Protein AF-A0A4Q7P5C0-F1 (afdb_monomer)

Foldseek 3Di:
DDDWAAAPPPRHTDPDDPPASFWHDPVQQQQKAAPVSFGKHWAAPDPQQHDIWIAGPVPRHTDPAQWIDGPNFIWGWDADVRHDITIGGD

Organism: NCBI:txid1187080

pLDDT: mean 89.83, std 8.09, range [57.28, 96.38]

Nearest PDB structu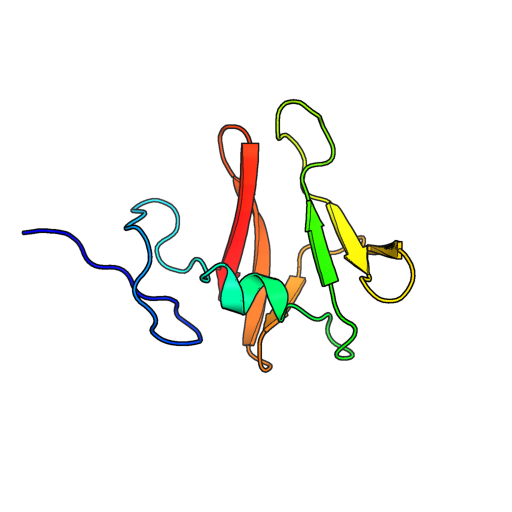res (foldseek):
  4lxc-assembly5_C-2  TM=4.246E-01  e=2.278E+00  Staphylococcus 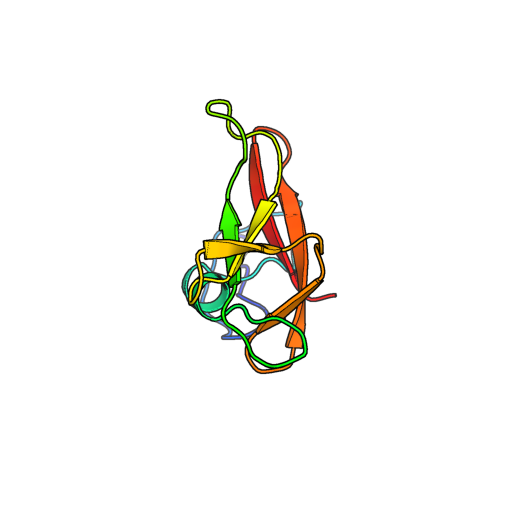simulans
  3tto-assembly4_D  TM=3.826E-01  e=7.014E+00  Leuconostoc mesenteroides
  6baq-assembly2_B  TM=3.144E-01  e=9.828E+00  Mus musculus

Secondary structure (DSSP, 8-state):
-PPPEE-TTT--EE---SS-TTBPPHHHHHTEE-TT--BEEEE-SSTTS---EEEETTT--EE--SEEEETTEEEEEEEPTTS-EEEEE-

Mean predicted aligned error: 4.43 Å

Radius of gyration: 13.07 Å; Cα 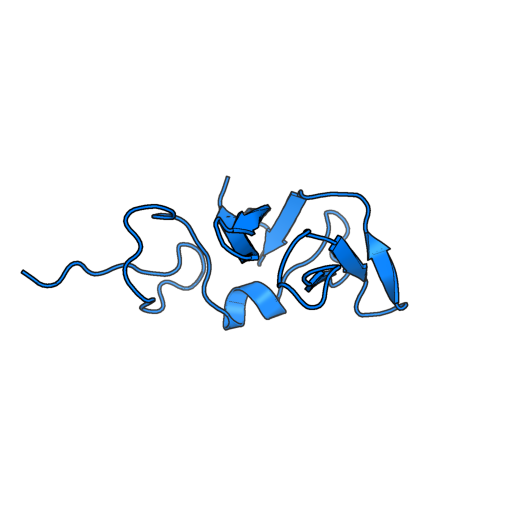contacts (8 Å, |Δi|>4): 187; chains: 1; bounding box: 25×32×38 Å

Solvent-accessible surface area (backbone atoms only — not comparable to full-atom values): 5248 Å² total; per-residue (Å²): 131,85,72,84,37,46,13,80,84,78,63,47,80,41,84,66,40,94,88,51,78,44,36,55,42,70,76,51,54,70,52,23,14,38,96,88,64,50,47,34,45,76,45,50,76,37,97,79,25,40,52,68,42,28,27,29,73,87,78,70,46,78,37,92,63,47,66,32,21,40,95,83,42,56,28,37,53,43,59,35,91,90,33,39,79,43,44,28,64,113

Sequence (90 aa):
MEKQQHCPICQQEVDYSSRYPKYICGTCMDLITDAEGRPLAFYNTTIFGQGCQGEYKDTGEPYSGDRCYVKGIPCKAEEHRFGGIVVQVV

Structure (mmCIF, N/CA/C/O backbone):
data_AF-A0A4Q7P5C0-F1
#
_entry.id   AF-A0A4Q7P5C0-F1
#
loop_
_atom_site.group_PDB
_atom_site.id
_atom_site.type_symbol
_atom_site.label_atom_id
_atom_site.label_alt_id
_atom_site.label_comp_id
_atom_site.label_asym_id
_atom_site.label_entity_id
_atom_site.label_seq_id
_atom_site.pdbx_PDB_ins_code
_atom_site.Cartn_x
_atom_site.Cartn_y
_atom_site.Cartn_z
_atom_site.occupancy
_atom_site.B_iso_or_equiv
_atom_site.auth_seq_id
_atom_site.auth_comp_id
_atom_site.auth_asym_id
_atom_site.auth_atom_id
_atom_site.pdbx_PDB_model_num
ATOM 1 N N . MET A 1 1 ? -13.351 12.030 23.979 1.00 57.28 1 MET A N 1
ATOM 2 C CA . MET A 1 1 ? -13.137 10.619 23.612 1.00 57.28 1 MET A CA 1
ATOM 3 C C . MET A 1 1 ? -12.240 10.622 22.396 1.00 57.28 1 MET A C 1
ATOM 5 O O . MET A 1 1 ? -12.655 11.134 21.361 1.00 57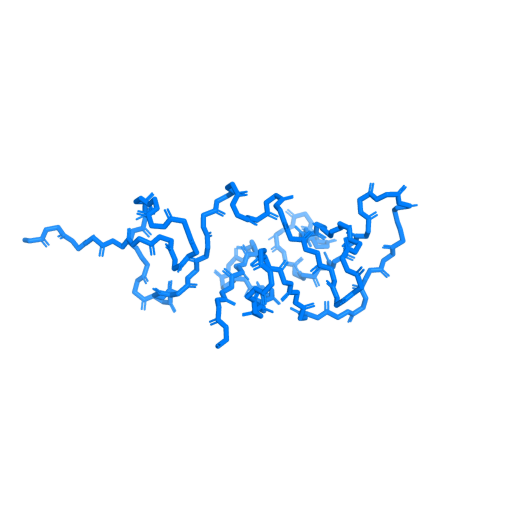.28 1 MET A O 1
ATOM 9 N N . GLU A 1 2 ? -10.993 10.196 22.561 1.00 73.56 2 GLU A N 1
ATOM 10 C CA . GLU A 1 2 ? -10.070 10.044 21.437 1.00 73.56 2 GLU A CA 1
ATOM 11 C C . GLU A 1 2 ? -10.602 8.920 20.553 1.00 73.56 2 GLU A C 1
ATOM 13 O O . GLU A 1 2 ? -11.031 7.875 21.048 1.00 73.56 2 GLU A O 1
ATOM 18 N N . LYS A 1 3 ? -10.706 9.181 19.252 1.00 84.62 3 LYS A N 1
ATOM 19 C CA . LYS A 1 3 ? -11.183 8.171 18.317 1.00 84.62 3 LYS A CA 1
ATOM 20 C C . LYS A 1 3 ? -10.002 7.268 17.997 1.00 84.62 3 LYS A C 1
ATOM 22 O O . LYS A 1 3 ? -8.980 7.763 17.544 1.00 84.62 3 LYS A O 1
ATOM 27 N N . GLN A 1 4 ? -10.162 5.977 18.245 1.00 91.12 4 GLN A N 1
ATOM 28 C CA . GLN A 1 4 ? -9.149 4.971 17.954 1.00 91.12 4 GLN A CA 1
ATOM 29 C C . GLN A 1 4 ? -9.450 4.312 16.613 1.00 91.12 4 GLN A C 1
ATOM 31 O O . GLN A 1 4 ? -10.614 4.093 16.261 1.00 91.12 4 GLN A O 1
ATOM 36 N N . GLN A 1 5 ? -8.400 3.987 15.873 1.00 94.38 5 GLN A N 1
ATOM 37 C CA . GLN A 1 5 ? -8.481 3.210 14.649 1.00 94.38 5 GLN A CA 1
ATOM 38 C C . GLN A 1 5 ? -7.374 2.159 14.664 1.00 94.38 5 GLN A C 1
ATOM 40 O O . GLN A 1 5 ? -6.273 2.401 15.148 1.00 94.38 5 GLN A O 1
ATOM 45 N N . HIS A 1 6 ? -7.679 0.982 14.129 1.00 96.00 6 HIS A N 1
ATOM 46 C CA . HIS A 1 6 ? -6.731 -0.119 14.033 1.00 96.00 6 HIS A CA 1
ATOM 47 C C . HIS A 1 6 ? -6.621 -0.572 12.584 1.00 96.00 6 HIS A C 1
ATOM 49 O O . HIS A 1 6 ? -7.597 -0.536 11.829 1.00 96.00 6 HIS A O 1
ATOM 55 N N . CYS A 1 7 ? -5.434 -1.031 12.203 1.00 95.81 7 CYS A N 1
ATOM 56 C CA . CYS A 1 7 ? -5.213 -1.677 10.923 1.00 95.81 7 CYS A CA 1
ATOM 57 C C . CYS A 1 7 ? -6.124 -2.913 10.818 1.00 95.81 7 CYS A C 1
ATOM 59 O O . CYS A 1 7 ? -6.020 -3.811 11.659 1.00 95.81 7 CYS A O 1
ATOM 61 N N . PRO A 1 8 ? -6.961 -3.033 9.774 1.00 95.19 8 PRO A N 1
ATOM 62 C CA . PRO A 1 8 ? -7.893 -4.153 9.641 1.00 95.19 8 PRO A CA 1
ATOM 63 C C . PRO A 1 8 ? -7.200 -5.514 9.454 1.00 95.19 8 PRO A C 1
ATOM 65 O O . PRO A 1 8 ? -7.846 -6.546 9.597 1.00 95.19 8 PRO A O 1
ATOM 68 N N . ILE A 1 9 ? -5.892 -5.531 9.167 1.00 95.25 9 ILE A N 1
ATOM 69 C CA . ILE A 1 9 ? -5.119 -6.748 8.881 1.00 95.25 9 ILE A CA 1
ATOM 70 C C . ILE A 1 9 ? -4.323 -7.236 10.092 1.00 95.25 9 ILE A C 1
ATOM 72 O O . ILE A 1 9 ? -4.360 -8.418 10.421 1.00 95.25 9 ILE A O 1
ATOM 76 N N . CYS A 1 10 ? -3.559 -6.354 10.741 1.00 95.38 10 CYS A N 1
ATOM 77 C CA . CYS A 1 10 ? -2.685 -6.728 11.859 1.00 95.38 10 CYS A CA 1
ATOM 78 C C . CYS A 1 10 ? -3.160 -6.215 13.221 1.00 95.38 10 CYS A C 1
ATOM 80 O O . CYS A 1 10 ? -2.507 -6.511 14.216 1.00 95.38 10 CYS A O 1
ATOM 82 N N . GLN A 1 11 ? -4.256 -5.449 13.267 1.00 94.75 11 GLN A N 1
ATOM 83 C CA . GLN A 1 11 ? -4.818 -4.839 14.478 1.00 94.75 11 GLN A CA 1
ATOM 84 C C . GLN A 1 11 ? -3.886 -3.852 15.203 1.00 94.75 11 GLN A C 1
ATOM 86 O O . GLN A 1 11 ? -4.200 -3.409 16.301 1.00 94.75 11 GLN A O 1
ATOM 91 N N . GLN A 1 12 ? -2.764 -3.458 14.592 1.00 95.00 12 GLN A N 1
ATOM 92 C CA . GLN A 1 12 ? -1.925 -2.383 15.116 1.00 95.00 12 GLN A CA 1
ATOM 93 C C . GLN A 1 12 ? -2.701 -1.062 15.106 1.00 95.00 12 GLN A C 1
ATOM 95 O O . GLN A 1 12 ? -3.424 -0.782 14.149 1.00 95.00 12 GLN A O 1
ATOM 100 N N . GLU A 1 13 ? -2.527 -0.253 16.147 1.00 94.62 13 GLU A N 1
ATOM 101 C CA . GLU A 1 13 ? -3.081 1.096 16.212 1.00 94.62 13 GLU A CA 1
ATOM 102 C C . GLU A 1 13 ? -2.527 1.968 15.078 1.00 94.62 13 GLU A C 1
ATOM 104 O O . GLU A 1 13 ? -1.341 1.906 14.735 1.00 94.62 13 GLU A O 1
ATOM 109 N N . VAL A 1 14 ? -3.414 2.741 14.458 1.00 94.31 14 VAL A N 1
ATOM 110 C CA . VAL A 1 14 ? -3.093 3.664 13.371 1.00 94.31 14 VAL A CA 1
ATOM 111 C C . VAL A 1 14 ? -3.767 5.008 13.624 1.00 94.31 14 VAL A C 1
ATOM 113 O O . VAL A 1 14 ? -4.764 5.083 14.345 1.00 94.31 14 VAL A O 1
ATOM 116 N N . ASP A 1 15 ? -3.243 6.065 13.006 1.00 91.88 15 ASP A N 1
ATOM 117 C CA . ASP A 1 15 ? -3.844 7.392 13.093 1.00 91.88 15 ASP A CA 1
ATOM 118 C C . ASP A 1 15 ? -5.316 7.367 12.671 1.00 91.88 15 ASP A C 1
ATOM 120 O O . ASP A 1 15 ? -5.708 6.842 11.628 1.00 91.88 15 ASP A O 1
ATOM 124 N N . TYR A 1 16 ? -6.174 7.963 13.491 1.00 92.62 16 TYR A N 1
ATOM 125 C CA . TYR A 1 16 ? -7.589 7.988 13.169 1.00 92.62 16 TYR A CA 1
ATOM 126 C C . TYR A 1 16 ? -7.851 8.810 11.900 1.00 92.62 16 TYR A C 1
ATOM 128 O O . TYR A 1 16 ? -7.546 10.003 11.829 1.00 92.62 16 TYR A O 1
ATOM 136 N N . SER A 1 17 ? -8.528 8.197 10.929 1.00 89.69 17 SER A N 1
ATOM 137 C CA . SER A 1 17 ? -8.988 8.855 9.712 1.00 89.69 17 SER A CA 1
ATOM 138 C C . SER A 1 17 ? -10.472 8.598 9.496 1.00 89.69 17 SER A C 1
ATOM 140 O O . SER A 1 17 ? -10.894 7.526 9.069 1.00 89.69 17 SER A O 1
ATOM 142 N N . SER A 1 18 ? -11.293 9.632 9.696 1.00 89.56 18 SER A N 1
ATOM 143 C CA . SER A 1 18 ? -12.726 9.558 9.375 1.00 89.56 18 SER A CA 1
ATOM 144 C C . SER A 1 18 ? -12.998 9.299 7.891 1.00 89.56 18 SER A C 1
ATOM 146 O O . SER A 1 18 ? -14.089 8.852 7.545 1.00 89.56 18 SER A O 1
ATOM 148 N N . ARG A 1 19 ? -12.032 9.606 7.017 1.00 89.62 19 ARG A N 1
ATOM 149 C CA . ARG A 1 19 ? -12.143 9.433 5.567 1.00 89.62 19 ARG A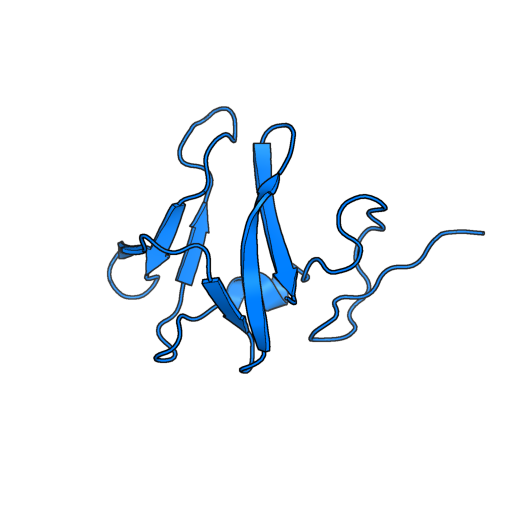 CA 1
ATOM 150 C C . ARG A 1 19 ? -11.816 8.009 5.128 1.00 8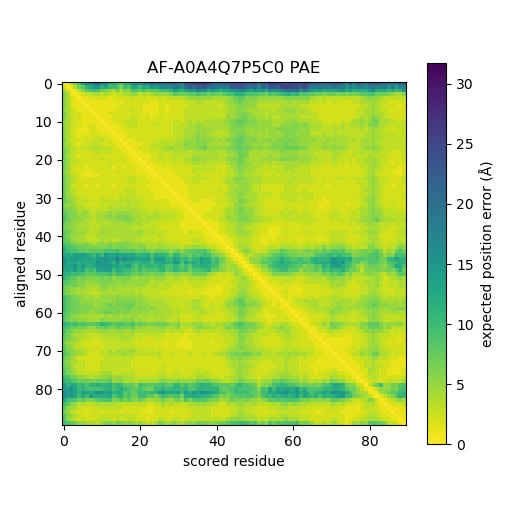9.62 19 ARG A C 1
ATOM 152 O O . ARG A 1 19 ? -12.478 7.512 4.224 1.00 89.62 19 ARG A O 1
ATOM 159 N N . TYR A 1 20 ? -10.835 7.370 5.763 1.00 91.88 20 TYR A N 1
ATOM 160 C CA . TYR A 1 20 ? -10.402 6.016 5.418 1.00 91.88 20 TYR A CA 1
ATOM 161 C C . TYR A 1 20 ? -10.483 5.111 6.647 1.00 91.88 20 TYR A C 1
ATOM 163 O O . TYR A 1 20 ? -9.467 4.710 7.193 1.00 91.88 20 TYR A O 1
ATOM 171 N N . PRO A 1 21 ? -11.677 4.728 7.108 1.00 91.81 21 PRO A N 1
ATOM 172 C CA . PRO A 1 21 ? -11.813 3.899 8.309 1.00 91.81 21 PRO A CA 1
ATOM 173 C C . PRO A 1 21 ? -11.203 2.490 8.170 1.00 91.81 21 PRO A C 1
ATOM 175 O O . PRO A 1 21 ? -11.084 1.776 9.160 1.00 91.81 21 PRO A O 1
ATOM 178 N N . LYS A 1 22 ? -10.838 2.074 6.947 1.00 94.44 22 LYS A N 1
ATOM 179 C CA . LYS A 1 22 ? -10.304 0.745 6.616 1.00 94.44 22 LYS A CA 1
ATOM 180 C C . LYS A 1 22 ? -8.883 0.771 6.036 1.00 94.44 22 LYS A C 1
ATOM 182 O O . LYS A 1 22 ? -8.481 -0.207 5.402 1.00 94.44 22 LYS A O 1
ATOM 187 N N . TYR A 1 23 ? -8.138 1.870 6.183 1.00 94.94 23 TYR A N 1
ATOM 188 C CA . TYR A 1 23 ? -6.768 1.905 5.664 1.00 94.94 23 TYR A CA 1
ATOM 189 C C . TYR A 1 23 ? -5.836 0.984 6.463 1.00 94.94 23 TYR A C 1
ATOM 191 O O . TYR A 1 23 ? -6.042 0.742 7.655 1.00 94.94 23 TYR A O 1
ATOM 199 N N . ILE A 1 24 ? -4.820 0.451 5.791 1.00 95.62 24 ILE A N 1
ATOM 200 C CA . ILE A 1 24 ? -3.831 -0.453 6.388 1.00 95.62 24 ILE A CA 1
ATOM 201 C C . ILE A 1 24 ? -2.611 0.316 6.913 1.00 95.62 24 ILE A C 1
ATOM 203 O O . ILE A 1 24 ? -2.228 1.343 6.360 1.00 95.62 24 ILE A O 1
ATOM 207 N N . CYS A 1 25 ? -1.952 -0.188 7.958 1.00 95.50 25 CYS A N 1
ATOM 208 C CA . CYS A 1 25 ? -0.716 0.421 8.460 1.00 95.50 25 CYS A CA 1
ATOM 209 C C . CYS A 1 25 ? 0.455 0.286 7.464 1.00 95.50 25 CYS A C 1
ATOM 211 O O . CYS A 1 25 ? 0.439 -0.587 6.593 1.00 95.50 25 CYS A O 1
ATOM 213 N N . GLY A 1 26 ? 1.514 1.084 7.654 1.00 92.19 26 GLY A N 1
ATOM 214 C CA . GLY A 1 26 ? 2.728 1.038 6.822 1.00 92.19 26 GLY A CA 1
ATOM 215 C C . GLY A 1 26 ? 3.363 -0.355 6.737 1.00 92.19 26 GLY A C 1
ATOM 216 O O . GLY A 1 26 ? 3.682 -0.819 5.651 1.00 92.19 26 GLY A O 1
ATOM 217 N N . THR A 1 27 ? 3.409 -1.101 7.846 1.00 94.38 27 THR A N 1
ATOM 218 C CA . THR A 1 27 ? 3.927 -2.481 7.858 1.00 94.38 27 THR A CA 1
ATOM 219 C C . THR A 1 27 ? 3.128 -3.417 6.949 1.00 94.38 27 THR A C 1
ATOM 221 O O . THR A 1 27 ? 3.687 -4.307 6.318 1.00 94.38 27 THR A O 1
ATOM 224 N N . CYS A 1 28 ? 1.805 -3.247 6.881 1.00 95.44 28 CYS A N 1
ATOM 225 C CA . CYS A 1 28 ? 0.969 -4.024 5.966 1.00 95.44 28 CYS A CA 1
ATOM 226 C C . CYS A 1 28 ? 1.122 -3.542 4.520 1.00 95.44 28 CYS A C 1
ATOM 228 O O . CYS A 1 28 ? 1.035 -4.359 3.610 1.00 95.44 28 CYS A O 1
ATOM 230 N N . MET A 1 29 ? 1.390 -2.250 4.317 1.00 93.50 29 MET A N 1
ATOM 231 C CA . MET A 1 29 ? 1.686 -1.680 3.004 1.00 93.50 29 MET A CA 1
ATOM 232 C C . MET A 1 29 ? 2.984 -2.250 2.407 1.00 93.50 29 MET A C 1
ATOM 234 O O . MET A 1 29 ? 3.058 -2.488 1.205 1.00 93.50 29 MET A O 1
ATOM 238 N N . ASP A 1 30 ? 3.978 -2.574 3.235 1.00 92.81 30 ASP A N 1
ATOM 239 C CA . ASP A 1 30 ? 5.216 -3.208 2.767 1.00 92.81 30 ASP A CA 1
ATOM 240 C C . ASP A 1 30 ? 5.049 -4.663 2.314 1.00 92.81 30 ASP A C 1
ATOM 242 O O . ASP A 1 30 ? 5.855 -5.145 1.512 1.00 92.81 30 ASP A O 1
ATOM 246 N N . LEU A 1 31 ? 4.000 -5.334 2.799 1.00 95.19 31 LEU A N 1
ATOM 247 C CA . LEU A 1 31 ? 3.664 -6.735 2.527 1.00 95.19 31 LEU A CA 1
ATOM 248 C C . LEU A 1 31 ? 2.642 -6.903 1.392 1.00 95.19 31 LEU A C 1
ATOM 250 O O . LEU A 1 31 ? 2.071 -7.984 1.238 1.00 95.19 31 LEU A O 1
ATOM 254 N N . ILE A 1 32 ? 2.369 -5.836 0.641 1.00 95.50 32 ILE A N 1
ATOM 255 C CA . ILE A 1 32 ? 1.454 -5.862 -0.497 1.00 95.50 32 ILE A CA 1
ATOM 256 C C . ILE A 1 32 ? 2.006 -6.778 -1.589 1.00 95.50 32 ILE A C 1
ATOM 258 O 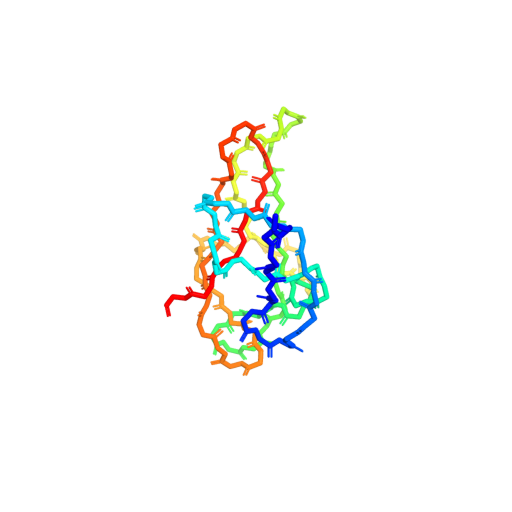O . ILE A 1 32 ? 3.171 -6.692 -1.979 1.00 95.50 32 ILE A O 1
ATOM 262 N N . THR A 1 33 ? 1.124 -7.616 -2.119 1.00 96.25 33 THR A N 1
ATOM 263 C CA . THR A 1 33 ? 1.362 -8.451 -3.290 1.00 96.25 33 THR A CA 1
ATOM 264 C C . THR A 1 33 ? 0.255 -8.293 -4.326 1.00 96.25 33 THR A C 1
ATOM 266 O O . THR A 1 33 ? -0.825 -7.773 -4.033 1.00 96.25 33 THR A O 1
ATOM 269 N N . ASP A 1 34 ? 0.494 -8.770 -5.542 1.00 94.50 34 ASP A N 1
ATOM 270 C CA . ASP A 1 34 ? -0.570 -9.021 -6.512 1.00 94.50 34 ASP A CA 1
ATOM 271 C C . ASP A 1 34 ? -1.322 -10.336 -6.203 1.00 94.50 34 ASP A C 1
ATOM 273 O O . ASP A 1 34 ? -1.158 -10.937 -5.135 1.00 94.50 34 ASP A O 1
ATOM 277 N N . ALA A 1 35 ? -2.181 -10.763 -7.135 1.00 91.94 35 ALA A N 1
ATOM 278 C CA . ALA A 1 35 ? -2.963 -11.995 -7.019 1.00 91.94 35 ALA A CA 1
ATOM 279 C C . ALA A 1 35 ? -2.111 -13.277 -7.090 1.00 91.94 35 ALA A C 1
ATOM 281 O O . ALA A 1 35 ? -2.549 -14.320 -6.609 1.00 91.94 35 ALA A O 1
ATOM 282 N N . GLU A 1 36 ? -0.916 -13.205 -7.677 1.00 92.12 36 GLU A N 1
ATOM 283 C CA . GLU A 1 36 ? 0.027 -14.321 -7.796 1.00 92.12 36 GLU A CA 1
ATOM 284 C C . GLU A 1 36 ? 1.036 -14.350 -6.635 1.00 92.12 36 GLU A C 1
ATOM 286 O O . GLU A 1 36 ? 1.836 -15.277 -6.522 1.00 92.12 36 GLU A O 1
ATOM 291 N N . GLY A 1 37 ? 0.978 -13.362 -5.734 1.00 92.75 37 GLY A N 1
ATOM 292 C CA . GLY A 1 37 ? 1.880 -13.240 -4.591 1.00 92.75 37 GLY A CA 1
ATOM 293 C C . GLY A 1 37 ? 3.173 -12.485 -4.902 1.00 92.75 37 GLY A C 1
ATOM 294 O O . GLY A 1 37 ? 4.080 -12.474 -4.067 1.00 92.75 37 GLY A O 1
ATOM 295 N N . ARG A 1 38 ? 3.276 -11.828 -6.062 1.00 94.81 38 ARG A N 1
ATOM 296 C CA . ARG A 1 38 ? 4.437 -10.998 -6.405 1.00 94.81 38 ARG A CA 1
ATOM 297 C C . ARG A 1 38 ? 4.409 -9.689 -5.615 1.00 94.81 38 ARG A C 1
ATOM 299 O O . ARG A 1 38 ? 3.348 -9.070 -5.531 1.00 94.81 38 ARG A O 1
ATOM 306 N N . PRO A 1 39 ? 5.538 -9.239 -5.043 1.00 95.25 39 PRO A N 1
ATOM 307 C CA . PRO A 1 39 ? 5.573 -8.069 -4.172 1.00 95.25 39 PRO A CA 1
ATOM 308 C C . PRO A 1 39 ? 5.355 -6.768 -4.952 1.00 95.25 39 PRO A C 1
ATOM 310 O O . PRO A 1 39 ? 6.016 -6.521 -5.961 1.00 95.25 39 PRO A O 1
ATOM 313 N N . LEU A 1 40 ? 4.478 -5.908 -4.436 1.00 95.31 40 LEU A N 1
ATOM 314 C CA . LEU A 1 40 ? 4.133 -4.613 -5.021 1.00 95.31 40 LEU A CA 1
ATOM 315 C C . LEU A 1 40 ? 4.475 -3.459 -4.071 1.00 95.31 40 LEU A C 1
ATOM 317 O O . LEU A 1 40 ? 4.425 -3.585 -2.846 1.00 95.31 40 LEU A O 1
ATOM 321 N N . ALA A 1 41 ? 4.780 -2.305 -4.649 1.00 93.19 41 ALA A N 1
ATOM 322 C CA . ALA A 1 41 ? 4.788 -1.006 -3.987 1.00 93.19 41 ALA A CA 1
ATOM 323 C C . ALA A 1 41 ? 3.904 -0.042 -4.770 1.00 93.19 41 ALA A C 1
ATOM 325 O O . ALA A 1 41 ? 3.852 -0.114 -5.991 1.00 93.19 41 ALA A O 1
ATOM 326 N N . PHE A 1 42 ? 3.251 0.884 -4.073 1.00 92.25 42 PHE A N 1
ATOM 327 C CA . PHE A 1 42 ? 2.558 1.998 -4.710 1.00 92.25 42 PHE A CA 1
ATOM 328 C C . PHE A 1 42 ? 3.270 3.300 -4.357 1.00 92.25 42 PHE A C 1
ATOM 330 O O . PHE A 1 42 ? 3.613 3.523 -3.195 1.00 92.25 42 PHE A O 1
ATOM 337 N N . TYR A 1 43 ? 3.460 4.169 -5.346 1.00 88.25 43 TYR A N 1
ATOM 338 C CA . TYR A 1 43 ? 4.047 5.497 -5.163 1.00 88.25 43 TYR A CA 1
ATOM 339 C C . TYR A 1 43 ? 3.325 6.562 -5.992 1.00 88.25 43 TYR A C 1
ATOM 341 O O . TYR A 1 43 ? 2.614 6.275 -6.962 1.00 88.25 43 TYR A O 1
ATOM 349 N N . ASN A 1 44 ? 3.485 7.818 -5.578 1.00 86.38 44 ASN A N 1
ATOM 350 C CA . ASN A 1 44 ? 2.942 8.938 -6.325 1.00 86.38 44 ASN A CA 1
ATOM 351 C C . ASN A 1 44 ? 3.780 9.189 -7.577 1.00 86.38 44 ASN A C 1
ATOM 353 O O . ASN A 1 44 ? 5.005 9.247 -7.512 1.00 86.38 44 ASN A O 1
ATOM 357 N N . THR A 1 45 ? 3.123 9.368 -8.720 1.00 82.12 45 THR A N 1
ATOM 358 C CA . THR A 1 45 ? 3.806 9.554 -10.010 1.00 82.12 45 THR A CA 1
ATOM 359 C C . THR A 1 45 ? 4.369 10.958 -10.191 1.00 82.12 45 THR A C 1
ATOM 361 O O . THR A 1 45 ? 5.148 11.202 -11.108 1.00 82.12 45 THR A O 1
ATOM 364 N N . THR A 1 46 ? 3.948 11.912 -9.360 1.00 78.12 46 THR A N 1
ATOM 365 C CA . THR A 1 46 ? 4.361 13.313 -9.469 1.00 78.12 46 THR A CA 1
ATOM 366 C C . THR A 1 46 ? 4.978 13.825 -8.172 1.00 78.12 46 THR A C 1
ATOM 368 O O . THR A 1 46 ? 4.603 13.418 -7.074 1.00 78.12 46 THR A O 1
ATOM 371 N N . ILE A 1 47 ? 5.879 14.802 -8.306 1.00 69.75 47 ILE A N 1
ATOM 372 C CA . ILE A 1 47 ? 6.564 15.472 -7.185 1.00 69.75 47 ILE A CA 1
ATOM 373 C C . ILE A 1 47 ? 5.566 16.211 -6.272 1.00 69.75 47 ILE A C 1
ATOM 375 O O . ILE A 1 47 ? 5.821 16.405 -5.089 1.00 69.75 47 ILE A O 1
ATOM 379 N N . PHE A 1 48 ? 4.393 16.579 -6.799 1.00 74.19 48 PHE A N 1
ATOM 380 C CA . PHE A 1 48 ? 3.303 17.191 -6.033 1.00 74.19 48 PHE A CA 1
ATOM 381 C C . PHE A 1 48 ? 2.439 16.169 -5.277 1.00 74.19 48 PHE A C 1
ATOM 383 O O . PHE A 1 48 ? 1.378 16.528 -4.771 1.00 74.19 48 PHE A O 1
ATOM 390 N N . GLY A 1 49 ? 2.859 14.901 -5.231 1.00 71.50 49 GLY A N 1
ATOM 391 C CA . GLY A 1 49 ? 2.151 13.828 -4.541 1.00 71.50 49 GLY A CA 1
ATOM 392 C C . GLY A 1 49 ? 0.910 13.326 -5.276 1.00 71.50 49 GLY A C 1
ATOM 393 O O . GLY A 1 49 ? 0.146 12.584 -4.681 1.00 71.50 49 GLY A O 1
ATOM 394 N N . GLN A 1 50 ? 0.689 13.711 -6.535 1.00 77.81 50 GLN A N 1
ATOM 395 C CA . GLN A 1 50 ? -0.457 13.253 -7.330 1.00 77.81 50 GLN A CA 1
ATOM 396 C C . GLN A 1 50 ? -0.149 11.975 -8.111 1.00 77.81 50 GLN A C 1
ATOM 398 O O . GLN A 1 50 ? 1.014 11.717 -8.456 1.00 77.81 50 GLN A O 1
ATOM 403 N N . GLY A 1 51 ? -1.210 11.239 -8.432 1.00 82.56 51 GLY A N 1
ATOM 404 C CA . GLY A 1 51 ? -1.191 9.946 -9.104 1.00 82.56 51 GLY A CA 1
ATOM 405 C C . GLY A 1 51 ? -0.890 8.786 -8.160 1.00 82.56 51 GLY A C 1
ATOM 406 O O . GLY A 1 51 ? -0.298 8.959 -7.097 1.00 82.56 51 GLY A O 1
ATOM 407 N N . CYS A 1 52 ? -1.302 7.589 -8.562 1.00 87.88 52 CYS A N 1
ATOM 408 C CA . CYS A 1 52 ? -1.046 6.336 -7.862 1.00 87.88 52 CYS A CA 1
ATOM 409 C C . CYS A 1 52 ? -0.585 5.318 -8.906 1.00 87.88 52 CYS A C 1
ATOM 411 O O . CYS A 1 52 ? -1.361 4.962 -9.793 1.00 87.88 52 CYS A O 1
ATOM 413 N N . GLN A 1 53 ? 0.674 4.894 -8.827 1.00 90.81 53 GLN A N 1
ATOM 414 C CA . GLN A 1 53 ? 1.247 3.879 -9.707 1.00 90.81 53 GLN A CA 1
ATOM 415 C C . GLN A 1 53 ? 1.788 2.744 -8.854 1.00 90.81 53 GLN A C 1
ATOM 417 O O . GLN A 1 53 ? 2.527 2.978 -7.897 1.00 90.81 53 GLN A O 1
ATOM 422 N N . GLY A 1 54 ? 1.392 1.521 -9.194 1.00 92.75 54 GLY A N 1
ATOM 423 C CA . GLY A 1 54 ? 1.990 0.326 -8.627 1.00 92.75 54 GLY A CA 1
ATOM 424 C C . GLY A 1 54 ? 3.264 -0.052 -9.377 1.00 92.75 54 GLY A C 1
ATOM 425 O O . GLY A 1 54 ? 3.388 0.206 -10.574 1.00 92.75 54 GLY A O 1
ATOM 426 N N . GLU A 1 55 ? 4.183 -0.719 -8.702 1.00 94.31 55 GLU A N 1
ATOM 427 C CA . GLU A 1 55 ? 5.392 -1.290 -9.287 1.00 94.31 55 GLU A CA 1
ATOM 428 C C . GLU A 1 55 ? 5.751 -2.583 -8.571 1.00 94.31 55 GLU A C 1
ATOM 430 O O . GLU A 1 55 ? 5.607 -2.707 -7.350 1.00 94.31 55 GLU A O 1
ATOM 435 N N . TYR A 1 56 ? 6.226 -3.549 -9.341 1.00 95.06 56 TYR A N 1
ATOM 436 C CA . TYR A 1 56 ? 6.730 -4.799 -8.817 1.00 95.06 56 TYR A CA 1
ATOM 437 C C . TYR A 1 56 ? 8.108 -4.604 -8.181 1.00 95.06 56 TYR A C 1
ATOM 439 O O . TYR A 1 56 ? 9.077 -4.285 -8.865 1.00 95.06 56 TYR A O 1
ATOM 447 N N . LYS A 1 57 ? 8.224 -4.845 -6.868 1.00 92.94 57 LYS A N 1
ATOM 448 C CA . LYS A 1 57 ? 9.480 -4.644 -6.114 1.00 92.94 57 LYS A CA 1
ATOM 449 C C . LYS A 1 57 ? 10.620 -5.560 -6.582 1.00 92.94 57 LYS A C 1
ATOM 451 O O . LYS A 1 57 ? 11.778 -5.284 -6.290 1.00 92.94 57 LYS A O 1
ATOM 456 N N . ASP A 1 58 ? 10.294 -6.672 -7.240 1.00 91.50 58 ASP A N 1
ATOM 457 C CA . ASP A 1 58 ? 11.261 -7.670 -7.708 1.00 91.50 58 ASP A CA 1
ATOM 458 C C . ASP A 1 58 ? 11.948 -7.278 -9.029 1.00 91.50 58 ASP A C 1
ATOM 460 O O . ASP A 1 58 ? 13.120 -7.585 -9.233 1.00 91.50 58 ASP A O 1
ATOM 464 N N . THR A 1 59 ? 11.225 -6.597 -9.914 1.00 92.31 59 THR A N 1
ATOM 465 C CA . THR A 1 59 ? 11.597 -6.372 -11.320 1.00 92.31 59 THR A CA 1
ATOM 466 C C . THR A 1 59 ? 11.621 -4.895 -11.701 1.00 92.31 59 THR A C 1
ATOM 468 O O . THR A 1 59 ? 12.262 -4.536 -12.687 1.00 92.31 59 THR A O 1
ATOM 471 N N . GLY A 1 60 ? 10.947 -4.033 -10.936 1.00 90.50 60 GLY A N 1
ATOM 472 C CA . GLY A 1 60 ? 10.722 -2.628 -11.277 1.00 90.50 60 GLY A CA 1
ATOM 473 C C . GLY A 1 60 ? 9.680 -2.429 -12.383 1.00 90.50 60 GLY A C 1
ATOM 474 O O . GLY A 1 60 ? 9.556 -1.335 -12.928 1.00 90.50 60 GLY A O 1
ATOM 475 N N . GLU A 1 61 ? 8.947 -3.479 -12.764 1.00 92.94 61 GLU A N 1
ATOM 476 C CA . GLU A 1 61 ? 7.917 -3.383 -13.797 1.00 92.94 61 GLU A CA 1
ATOM 477 C C . GLU A 1 61 ? 6.690 -2.616 -13.277 1.00 92.94 61 GLU A C 1
ATOM 479 O O . GLU A 1 61 ? 6.239 -2.862 -12.152 1.00 92.94 61 GLU A O 1
ATOM 484 N N . PRO A 1 62 ? 6.094 -1.720 -14.085 1.00 91.88 62 PRO A N 1
ATOM 485 C CA . PRO A 1 62 ? 4.904 -0.991 -13.679 1.00 91.88 62 PRO A CA 1
ATOM 486 C C . PRO A 1 62 ? 3.707 -1.939 -13.544 1.00 91.88 62 PRO A C 1
ATOM 488 O O . PRO A 1 62 ? 3.367 -2.690 -14.460 1.00 91.88 62 PRO A O 1
ATOM 491 N N . TYR A 1 63 ? 3.020 -1.854 -12.410 1.00 92.81 63 TYR A N 1
ATOM 492 C CA . TYR A 1 63 ? 1.763 -2.541 -12.155 1.00 92.81 63 TYR A CA 1
ATOM 493 C C . TYR A 1 63 ? 0.585 -1.636 -12.525 1.00 92.81 63 TYR A C 1
ATOM 495 O O . TYR A 1 63 ? 0.371 -0.583 -11.929 1.00 92.81 63 TYR A O 1
ATOM 503 N N . SER A 1 64 ? -0.189 -2.041 -13.529 1.00 86.69 64 SER A N 1
ATOM 504 C CA . SER A 1 64 ? -1.298 -1.251 -14.080 1.00 86.69 64 SER A CA 1
ATOM 505 C C . SER A 1 64 ? -2.600 -1.331 -13.272 1.00 86.69 64 SER A C 1
ATOM 507 O O . SER A 1 64 ? -3.560 -0.635 -13.601 1.00 86.69 64 SER A O 1
ATOM 509 N N . GLY A 1 65 ? -2.661 -2.179 -12.242 1.00 88.44 65 GLY A N 1
ATOM 510 C CA . GLY A 1 65 ? -3.842 -2.355 -11.402 1.00 88.44 65 GLY A CA 1
ATOM 511 C C . GLY A 1 65 ? -3.833 -1.500 -10.134 1.00 88.44 65 GLY A C 1
ATOM 512 O O . GLY A 1 65 ? -2.804 -1.000 -9.691 1.00 88.44 65 GLY A O 1
ATOM 513 N N . ASP A 1 66 ? -5.000 -1.396 -9.506 1.00 89.62 66 ASP A N 1
ATOM 514 C CA . ASP A 1 66 ? -5.200 -0.803 -8.178 1.00 89.62 66 ASP A CA 1
ATOM 515 C C . ASP A 1 66 ? -5.507 -1.860 -7.101 1.00 89.62 66 ASP A C 1
ATOM 517 O O . ASP A 1 66 ? -5.529 -1.557 -5.908 1.00 89.62 66 ASP A O 1
ATOM 521 N N . ARG A 1 67 ? -5.749 -3.112 -7.504 1.00 94.50 67 ARG A N 1
ATOM 522 C CA . ARG A 1 67 ? -6.095 -4.219 -6.607 1.00 94.50 67 ARG A CA 1
ATOM 523 C C . ARG A 1 67 ? -4.834 -4.907 -6.133 1.00 94.50 67 ARG A C 1
ATOM 525 O O . ARG A 1 67 ? -3.972 -5.266 -6.924 1.00 94.50 67 ARG A O 1
ATOM 532 N N . CYS A 1 68 ? -4.761 -5.161 -4.845 1.00 95.25 68 CYS A N 1
ATOM 533 C CA . CYS A 1 68 ? -3.629 -5.842 -4.253 1.00 95.25 68 CYS A CA 1
ATOM 534 C C . CYS A 1 68 ? -4.077 -6.722 -3.095 1.00 95.25 68 CYS A C 1
ATOM 536 O O . CYS A 1 68 ? -5.253 -6.754 -2.736 1.00 95.25 68 CYS A O 1
ATOM 538 N N . TYR A 1 69 ? -3.146 -7.472 -2.529 1.00 96.38 69 TYR A N 1
ATOM 539 C CA . TYR A 1 69 ? -3.414 -8.412 -1.459 1.00 96.38 69 TYR A CA 1
ATOM 540 C C . TYR A 1 69 ? -2.382 -8.234 -0.364 1.00 96.38 69 TYR A C 1
ATOM 542 O O . TYR A 1 69 ? -1.207 -8.011 -0.626 1.00 96.38 69 TYR A O 1
ATOM 550 N N . VAL A 1 70 ? -2.815 -8.352 0.883 1.00 96.00 70 VAL A N 1
ATOM 551 C CA . VAL A 1 70 ? -1.907 -8.393 2.029 1.00 96.00 70 VAL A CA 1
ATOM 552 C C . VAL A 1 70 ? -2.326 -9.573 2.881 1.00 96.00 70 VAL A C 1
ATOM 554 O O . VAL A 1 70 ? -3.460 -9.630 3.353 1.00 96.00 70 VAL A O 1
ATOM 557 N N . LYS A 1 71 ? -1.429 -10.549 3.058 1.00 91.62 71 LYS A N 1
ATOM 558 C CA . LYS A 1 71 ? -1.736 -11.814 3.757 1.00 91.62 71 LYS A CA 1
ATOM 559 C C . LYS A 1 71 ? -2.994 -12.516 3.202 1.00 91.62 71 LYS A C 1
ATOM 561 O O . LYS A 1 71 ? -3.776 -13.081 3.959 1.00 91.62 71 LYS A O 1
ATOM 566 N N . GLY A 1 72 ? -3.210 -12.436 1.886 1.00 91.69 72 GLY A N 1
ATOM 567 C CA . GLY A 1 72 ? -4.382 -12.999 1.202 1.00 91.69 72 GLY A CA 1
ATOM 568 C C . GLY A 1 72 ? -5.671 -12.170 1.309 1.00 91.69 72 GLY A C 1
ATOM 569 O O . GLY A 1 72 ? -6.684 -12.561 0.735 1.00 91.69 72 GLY A O 1
ATOM 570 N N . ILE A 1 73 ? -5.658 -11.026 2.001 1.00 94.50 73 ILE A N 1
ATOM 571 C CA . ILE A 1 73 ? -6.822 -10.139 2.130 1.00 94.50 73 ILE A CA 1
ATOM 572 C C . ILE A 1 73 ? -6.840 -9.150 0.958 1.00 94.50 73 ILE A C 1
ATOM 574 O O . ILE A 1 73 ? -5.847 -8.437 0.777 1.00 94.50 73 ILE A O 1
ATOM 578 N N . PRO A 1 74 ? -7.940 -9.058 0.186 1.00 95.44 74 PRO A N 1
ATOM 579 C CA . PRO A 1 74 ? -8.044 -8.127 -0.929 1.00 95.44 74 PRO A CA 1
ATOM 580 C C . PRO A 1 74 ? -8.075 -6.676 -0.440 1.00 95.44 74 PRO A C 1
ATOM 582 O O . PRO A 1 74 ? -8.857 -6.289 0.429 1.00 95.44 74 PRO A O 1
ATOM 585 N N . CYS A 1 75 ? -7.222 -5.869 -1.045 1.00 95.94 75 CYS A N 1
ATOM 586 C CA . CYS A 1 75 ? -7.036 -4.456 -0.781 1.00 95.94 75 CYS A CA 1
ATOM 587 C C . CYS A 1 75 ? -7.100 -3.667 -2.092 1.00 95.94 75 CYS A C 1
ATOM 589 O O . CYS A 1 75 ? -6.961 -4.215 -3.190 1.00 95.94 75 CYS A O 1
ATOM 591 N N . LYS A 1 76 ? -7.315 -2.362 -1.969 1.00 94.56 76 LYS A N 1
ATOM 592 C CA . LYS A 1 76 ? -7.318 -1.422 -3.083 1.00 94.56 76 LYS A CA 1
ATOM 593 C C . LYS A 1 76 ? -6.448 -0.217 -2.751 1.00 94.56 76 LYS A C 1
ATOM 595 O O . LYS A 1 76 ? -6.620 0.376 -1.685 1.00 94.56 76 LYS A O 1
ATOM 600 N N . ALA A 1 77 ? -5.530 0.112 -3.651 1.00 93.25 77 ALA A N 1
ATOM 601 C CA . ALA A 1 77 ? -4.672 1.284 -3.594 1.00 93.25 77 AL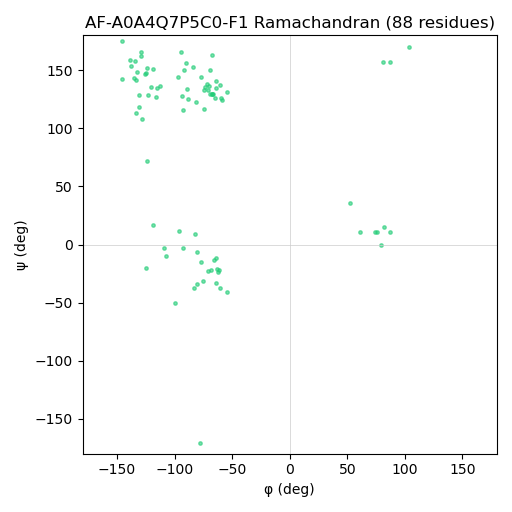A A CA 1
ATOM 602 C C . ALA A 1 77 ? -5.298 2.435 -4.383 1.00 93.25 77 ALA A C 1
ATOM 604 O O . ALA A 1 77 ? -5.656 2.284 -5.547 1.00 93.25 77 ALA A O 1
ATOM 605 N N . GLU A 1 78 ? -5.430 3.595 -3.757 1.00 89.88 78 GLU A N 1
ATOM 606 C CA . GLU A 1 78 ? -6.038 4.775 -4.362 1.00 89.88 78 GLU A CA 1
ATOM 607 C C . GLU A 1 78 ? -5.235 6.027 -4.006 1.00 89.88 78 GLU A C 1
ATOM 609 O O . GLU A 1 78 ? -4.563 6.099 -2.973 1.00 89.88 78 GLU A O 1
ATOM 614 N N . GLU A 1 79 ? -5.315 7.037 -4.866 1.00 85.81 79 GLU A N 1
ATOM 615 C CA . GLU A 1 79 ? -4.748 8.347 -4.572 1.00 85.81 79 GLU A CA 1
ATOM 616 C C . GLU A 1 79 ? -5.544 9.031 -3.453 1.00 85.81 79 GLU A C 1
ATOM 618 O O . GLU A 1 79 ? -6.773 9.157 -3.500 1.00 85.81 79 GLU A O 1
ATOM 623 N N . HIS A 1 80 ? -4.831 9.505 -2.437 1.00 77.12 80 HIS A N 1
ATOM 624 C CA . HIS A 1 80 ? -5.417 10.270 -1.352 1.00 77.12 80 HIS A CA 1
ATOM 625 C C . HIS A 1 80 ? -5.694 11.715 -1.805 1.00 77.12 80 HIS A C 1
ATOM 627 O O . HIS A 1 80 ? -4.917 12.339 -2.526 1.00 77.12 80 HIS A O 1
ATOM 633 N N . ARG A 1 81 ? -6.789 12.320 -1.326 1.00 67.38 81 ARG A N 1
ATOM 634 C CA . ARG A 1 81 ? -7.071 13.747 -1.569 1.00 67.38 81 ARG A CA 1
ATOM 635 C C . ARG A 1 81 ? -5.940 14.620 -0.995 1.00 67.38 81 ARG A C 1
ATOM 637 O O . ARG A 1 81 ? -5.692 14.521 0.201 1.00 67.38 81 ARG A O 1
ATOM 644 N N . PHE A 1 82 ? -5.338 15.493 -1.810 1.00 64.38 82 PHE A N 1
ATOM 645 C CA . PHE A 1 82 ? -4.120 16.292 -1.520 1.00 64.38 82 PHE A CA 1
ATOM 646 C C . PHE A 1 82 ? -2.779 15.572 -1.702 1.00 64.38 82 PHE A C 1
ATOM 648 O O . PHE A 1 82 ? -1.746 16.086 -1.280 1.00 64.38 82 PHE A O 1
ATOM 655 N N . GLY A 1 83 ? -2.797 14.434 -2.386 1.00 66.06 83 GLY A N 1
ATOM 656 C CA . GLY A 1 83 ? -1.607 13.666 -2.685 1.00 66.06 83 GLY A CA 1
ATOM 657 C C . GLY A 1 83 ? -1.240 12.684 -1.578 1.00 66.06 83 GLY A C 1
ATOM 658 O O . GLY A 1 83 ? -1.677 12.807 -0.432 1.00 66.06 83 GLY A O 1
ATOM 659 N N . GLY A 1 84 ? -0.486 11.659 -1.955 1.00 82.81 84 GLY A N 1
ATOM 660 C CA . GLY A 1 84 ? -0.268 10.462 -1.146 1.00 82.81 84 GLY A CA 1
ATOM 661 C C . GLY A 1 84 ? -1.082 9.272 -1.644 1.00 82.81 84 GLY A C 1
ATOM 662 O O . GLY A 1 84 ? -1.946 9.399 -2.514 1.00 82.81 84 GLY A O 1
ATOM 663 N N . ILE A 1 85 ? -0.791 8.095 -1.104 1.00 89.56 85 ILE A N 1
ATOM 664 C CA . ILE A 1 85 ? -1.482 6.852 -1.446 1.00 89.56 85 ILE A CA 1
ATOM 665 C C . ILE A 1 85 ? -2.105 6.277 -0.197 1.00 89.56 85 ILE A C 1
ATOM 667 O O . ILE A 1 85 ? -1.476 6.200 0.858 1.00 89.56 85 ILE A O 1
ATOM 671 N N . VAL A 1 86 ? -3.349 5.847 -0.341 1.00 92.12 86 VAL A N 1
ATOM 672 C CA . VAL A 1 86 ? -4.053 5.091 0.679 1.00 92.12 86 VAL A CA 1
ATOM 673 C C . VAL A 1 86 ? -4.339 3.697 0.150 1.00 92.12 86 VAL A C 1
ATOM 675 O O . VAL A 1 86 ? -4.786 3.525 -0.980 1.00 92.12 86 VAL A O 1
ATOM 678 N N . VAL A 1 87 ? -4.089 2.692 0.981 1.00 94.44 87 VAL A N 1
ATOM 679 C CA . VAL A 1 87 ? -4.467 1.310 0.693 1.00 94.44 87 VAL A CA 1
ATOM 680 C C . VAL A 1 87 ? -5.484 0.881 1.735 1.00 94.44 87 VAL A C 1
ATOM 682 O O . VAL A 1 87 ? -5.244 1.033 2.934 1.00 94.44 87 VAL A O 1
ATOM 685 N N . GLN A 1 88 ? -6.627 0.374 1.284 1.00 95.31 88 GLN A N 1
ATOM 686 C CA . GLN A 1 88 ? -7.739 -0.024 2.145 1.00 95.31 88 GLN A CA 1
ATOM 687 C C . GLN A 1 88 ? -8.276 -1.406 1.785 1.00 95.31 88 GLN A C 1
ATOM 689 O O . GLN A 1 88 ? -8.246 -1.809 0.624 1.00 95.31 88 GLN A O 1
ATOM 694 N N . VAL A 1 89 ? -8.774 -2.128 2.789 1.00 95.00 89 VAL A N 1
ATOM 695 C CA . VAL A 1 89 ? -9.430 -3.429 2.587 1.00 95.00 89 VAL A CA 1
ATOM 696 C C . VAL A 1 89 ? -10.777 -3.225 1.889 1.00 95.00 89 VAL A C 1
ATOM 698 O O . VAL A 1 89 ? -11.531 -2.318 2.263 1.00 95.00 89 VAL A O 1
ATOM 701 N N . VAL A 1 90 ? -11.066 -4.073 0.896 1.00 91.94 90 VAL A N 1
ATOM 702 C CA . VAL A 1 90 ? -12.326 -4.068 0.126 1.00 91.94 90 VAL A CA 1
ATOM 703 C C . VAL A 1 90 ? 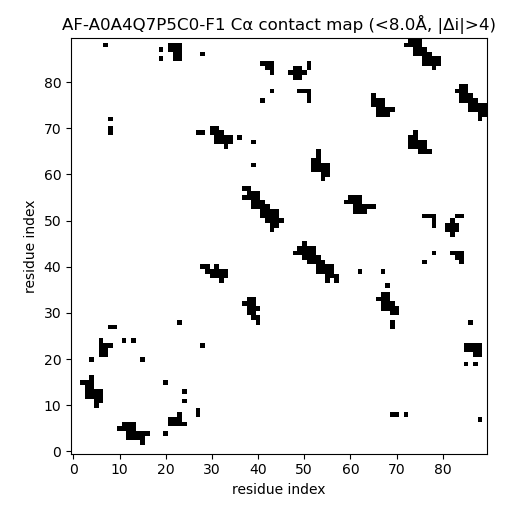-13.423 -4.807 0.886 1.00 91.94 90 VAL A C 1
ATOM 705 O O . VAL A 1 90 ? -13.194 -5.978 1.257 1.00 91.94 90 VAL A O 1
#